Protein AF-A0A3D1TAN1-F1 (afdb_monomer)

Foldseek 3Di:
DDDPDPDDDDQPDWPDWDWPDDDDFKTWIWTWTDDDPKIKIWIWMDGPPDPDIDIDIDMPDDDDPDDDDDDDDDPDDDDD

Sequence (80 aa):
DLFYKEVFEEIVDVESIEVLEAGGLRAVVRVVRKFGGSTMDQRLVVRAGSKRIDFETNIDWQERKRFLKVAFPVDVRSQR

Nearest PDB structures (foldseek):
  7jta-assembly1_A  TM=6.808E-01  e=1.188E-01  Clostridia bacterium
  7wzg-assembly1_A  TM=6.595E-01  e=1.877E-01  Streptomyces sp.
  1y8c-assembly1_A  TM=6.609E-01  e=5.336E-01  Clostridium acetobutylicum ATCC 824
  4r80-assembly2_B  TM=6.507E-01  e=3.849E-01  synthetic construct
  3fyf-assembly1_B  TM=7.573E-01  e=1.971E+00  Phocaeicola vulgatus ATCC 8482

Radius of gyration: 16.67 Å; Cα contacts (8 Å, |Δi|>4): 112; chains: 1; bounding box: 40×25×56 Å

Mean predicted aligned error: 5.85 Å

Solvent-accessible surface area (backbone atoms only — not comparable to full-atom values): 5432 Å² total; per-residue (Å²): 142,78,89,78,74,87,81,84,82,84,86,76,66,68,77,46,78,45,79,77,37,87,59,95,62,40,35,30,38,37,40,33,31,66,53,94,86,21,42,38,45,33,36,43,37,42,42,67,97,53,98,59,77,46,78,50,75,48,66,55,80,66,77,78,101,70,86,89,83,88,83,81,91,69,101,67,94,74,80,131

Secondary structure (DSSP, 8-state):
--------------SEEEEEEEETTEEEEEEEEEETTEEEEEEEEEETT-S-EEEEEEEE---SS---------------

pLDDT: mean 90.5, std 12.02, range [47.47, 98.5]

Structure (mmCIF, N/CA/C/O backbone):
data_AF-A0A3D1TAN1-F1
#
_entry.id   AF-A0A3D1TAN1-F1
#
loop_
_atom_site.group_PDB
_atom_site.id
_atom_site.type_symbol
_atom_site.label_atom_id
_atom_site.label_alt_id
_atom_site.label_comp_id
_atom_site.label_asym_id
_atom_site.label_entity_id
_atom_site.label_seq_id
_atom_site.pdbx_PDB_ins_code
_atom_site.Cartn_x
_atom_site.Cartn_y
_atom_site.Cartn_z
_atom_site.occupancy
_atom_site.B_iso_or_equiv
_atom_site.auth_seq_id
_atom_site.auth_comp_id
_atom_site.auth_asym_id
_atom_site.auth_atom_id
_atom_site.pdbx_PDB_model_num
ATOM 1 N N . ASP A 1 1 ? 0.106 16.523 -35.844 1.00 51.69 1 ASP A N 1
ATOM 2 C CA . ASP A 1 1 ? -0.250 15.101 -35.900 1.00 51.69 1 ASP A CA 1
ATOM 3 C C . ASP A 1 1 ? 0.854 14.309 -35.215 1.00 51.69 1 ASP A C 1
ATOM 5 O O . ASP A 1 1 ? 1.948 14.246 -35.753 1.00 51.69 1 ASP A O 1
ATOM 9 N N . LEU A 1 2 ? 0.643 13.872 -33.972 1.00 47.47 2 LEU A N 1
ATOM 10 C CA . LEU A 1 2 ? 1.621 13.117 -33.173 1.00 47.47 2 LEU A CA 1
ATOM 11 C C . LEU A 1 2 ? 0.829 12.273 -32.170 1.00 47.47 2 LEU A C 1
ATOM 13 O O . LEU A 1 2 ? 0.419 12.741 -31.111 1.00 47.47 2 LEU A O 1
ATOM 17 N N . PHE A 1 3 ? 0.557 11.035 -32.567 1.00 49.81 3 PHE A N 1
ATOM 18 C CA . PHE A 1 3 ? -0.156 10.035 -31.786 1.00 49.81 3 PHE A CA 1
ATOM 19 C C . PHE A 1 3 ? 0.671 9.647 -30.552 1.00 49.81 3 PHE A C 1
ATOM 21 O O . PHE A 1 3 ? 1.479 8.721 -30.596 1.00 49.81 3 PHE A O 1
ATOM 28 N N . TYR A 1 4 ? 0.482 10.355 -29.438 1.00 55.81 4 TYR A N 1
ATOM 29 C CA . TYR A 1 4 ? 0.919 9.877 -28.131 1.00 55.81 4 TYR A CA 1
ATOM 30 C C . TYR A 1 4 ? -0.022 8.742 -27.719 1.00 55.81 4 TYR A C 1
ATOM 32 O O . TYR A 1 4 ? -1.124 8.979 -27.229 1.00 55.81 4 TYR A O 1
ATOM 40 N N . LYS A 1 5 ? 0.371 7.493 -27.988 1.00 60.31 5 LYS A N 1
ATOM 41 C CA . LYS A 1 5 ? -0.298 6.336 -27.388 1.00 60.31 5 LYS A CA 1
ATOM 42 C C . LYS A 1 5 ? 0.092 6.301 -25.916 1.00 60.31 5 LYS A C 1
ATOM 44 O O . LYS A 1 5 ? 1.240 6.006 -25.591 1.00 60.31 5 LYS A O 1
ATOM 49 N N . GLU A 1 6 ? -0.861 6.602 -25.042 1.00 67.75 6 GLU A N 1
ATOM 50 C CA . GLU A 1 6 ? -0.743 6.297 -23.620 1.00 67.75 6 GLU A CA 1
ATOM 51 C C . GLU A 1 6 ? -0.623 4.777 -23.465 1.00 67.75 6 GLU A C 1
ATOM 53 O O . GLU A 1 6 ? -1.595 4.039 -23.616 1.00 67.75 6 GLU A O 1
ATOM 58 N N . VAL A 1 7 ? 0.598 4.301 -23.228 1.00 77.56 7 VAL A N 1
ATOM 59 C CA . VAL A 1 7 ? 0.849 2.922 -22.813 1.00 77.56 7 VAL A CA 1
ATOM 60 C C . VAL A 1 7 ? 0.835 2.921 -21.293 1.00 77.56 7 VAL A C 1
ATOM 62 O O . VAL A 1 7 ? 1.624 3.631 -20.668 1.00 77.56 7 VAL A O 1
ATOM 65 N N . PHE A 1 8 ? -0.076 2.153 -20.705 1.00 84.19 8 PHE A N 1
ATOM 66 C CA . PHE A 1 8 ? -0.112 1.914 -19.269 1.00 84.19 8 PHE A CA 1
ATOM 67 C C . PHE A 1 8 ? 0.296 0.471 -18.977 1.00 84.19 8 PHE A C 1
ATOM 69 O O . PHE A 1 8 ? 0.097 -0.428 -19.792 1.00 84.19 8 PHE A O 1
ATOM 76 N N . GLU A 1 9 ? 0.884 0.281 -17.807 1.00 88.12 9 GLU A N 1
ATOM 77 C CA . GLU A 1 9 ? 1.301 -1.006 -17.268 1.00 88.12 9 GLU A CA 1
ATOM 78 C C . GLU A 1 9 ? 0.711 -1.098 -15.862 1.00 88.12 9 GLU A C 1
ATOM 80 O O . GLU A 1 9 ? 0.861 -0.168 -15.064 1.00 88.12 9 GLU A O 1
ATOM 85 N N . GLU A 1 10 ? -0.000 -2.184 -15.567 1.00 90.75 10 GLU A N 1
ATOM 86 C CA . GLU A 1 10 ? -0.515 -2.424 -14.223 1.00 90.75 10 GLU A CA 1
ATOM 87 C C . GLU A 1 10 ? 0.541 -3.137 -13.381 1.00 90.75 10 GLU A C 1
ATOM 89 O O . GLU A 1 10 ? 1.035 -4.203 -13.742 1.00 90.75 10 GLU A O 1
ATOM 94 N N . ILE A 1 11 ? 0.868 -2.564 -12.223 1.00 91.62 11 ILE A N 1
ATOM 95 C CA . ILE A 1 11 ? 1.819 -3.158 -11.280 1.00 91.62 11 ILE A CA 1
ATOM 96 C C . ILE A 1 11 ? 1.027 -4.030 -10.301 1.00 91.62 11 ILE A C 1
ATOM 98 O O . ILE A 1 11 ? 0.661 -3.594 -9.206 1.00 91.62 11 ILE A O 1
ATOM 102 N N . VAL A 1 12 ? 0.716 -5.255 -10.729 1.00 89.25 12 VAL A N 1
ATOM 103 C CA . VAL A 1 12 ? -0.085 -6.223 -9.953 1.00 89.25 12 VAL A CA 1
ATOM 104 C C . VAL A 1 12 ? 0.756 -7.266 -9.231 1.00 89.25 12 VAL A C 1
ATOM 106 O O . VAL A 1 12 ? 0.303 -7.807 -8.218 1.00 89.25 12 VAL A O 1
ATOM 109 N N . ASP A 1 13 ? 1.993 -7.475 -9.677 1.00 91.50 13 ASP A N 1
ATOM 110 C CA . ASP A 1 13 ? 2.921 -8.405 -9.046 1.00 91.50 13 ASP A CA 1
ATOM 111 C C . ASP A 1 13 ? 3.314 -7.922 -7.646 1.00 91.50 13 ASP A C 1
ATOM 113 O O . ASP A 1 13 ? 3.435 -6.720 -7.364 1.00 91.50 13 ASP A O 1
ATOM 117 N N . VAL A 1 14 ? 3.462 -8.886 -6.742 1.00 96.25 14 VAL A N 1
ATOM 118 C CA . VAL A 1 14 ? 3.804 -8.667 -5.338 1.00 96.25 14 VAL A CA 1
ATOM 119 C C . VAL A 1 14 ? 5.085 -9.424 -5.037 1.00 96.25 14 VAL A C 1
ATOM 121 O O . VAL A 1 14 ? 5.158 -10.627 -5.263 1.00 96.25 14 VAL A O 1
ATOM 124 N N . GLU A 1 15 ? 6.070 -8.718 -4.491 1.00 97.12 15 GLU A N 1
ATOM 125 C CA . GLU A 1 15 ? 7.307 -9.329 -4.005 1.00 97.12 15 GLU A CA 1
ATOM 126 C C . GLU A 1 15 ? 7.071 -9.984 -2.639 1.00 97.12 15 GLU A C 1
ATOM 128 O O . GLU A 1 15 ? 7.461 -11.125 -2.409 1.00 97.12 15 GLU A O 1
ATOM 133 N N . SER A 1 16 ? 6.416 -9.267 -1.720 1.00 98.00 16 SER A N 1
ATOM 134 C CA . SER A 1 16 ? 6.083 -9.796 -0.398 1.00 98.00 16 SER A CA 1
ATOM 135 C C . SER A 1 16 ? 4.868 -9.116 0.227 1.00 98.00 16 SER A C 1
ATOM 137 O O . SER A 1 16 ? 4.533 -7.967 -0.082 1.00 98.00 16 SER A O 1
ATOM 139 N N . ILE A 1 17 ? 4.214 -9.850 1.132 1.00 98.12 17 ILE A N 1
ATOM 140 C CA . ILE A 1 17 ? 3.161 -9.353 2.018 1.00 98.12 17 ILE A CA 1
ATOM 141 C C . ILE A 1 17 ? 3.487 -9.812 3.434 1.00 98.12 17 ILE A C 1
ATOM 143 O O . ILE A 1 17 ? 3.668 -11.003 3.677 1.00 98.12 17 ILE A O 1
ATOM 147 N N . GLU A 1 18 ? 3.535 -8.870 4.367 1.00 98.25 18 GLU A N 1
ATOM 148 C CA . GLU A 1 18 ? 3.896 -9.118 5.760 1.00 98.25 18 GLU A CA 1
ATOM 149 C C . GLU A 1 18 ? 2.907 -8.414 6.687 1.00 98.25 18 GLU A C 1
ATOM 151 O O . GLU A 1 18 ? 2.568 -7.246 6.494 1.00 98.25 18 GLU A O 1
ATOM 156 N N . VAL A 1 19 ? 2.460 -9.102 7.735 1.00 97.62 19 VAL A N 1
ATOM 157 C CA . VAL A 1 19 ? 1.718 -8.463 8.825 1.00 97.62 19 VAL A CA 1
ATOM 158 C C . VAL A 1 19 ? 2.740 -7.882 9.797 1.00 97.62 19 VAL A C 1
ATOM 160 O O . VAL A 1 19 ? 3.430 -8.628 10.485 1.00 97.62 19 VAL A O 1
ATOM 163 N N . LEU A 1 20 ? 2.854 -6.554 9.839 1.00 96.94 20 LEU A N 1
ATOM 164 C CA . LEU A 1 20 ? 3.788 -5.869 10.739 1.00 96.94 20 LEU A CA 1
ATOM 165 C C . LEU A 1 20 ? 3.216 -5.707 12.148 1.00 96.94 20 LEU A C 1
ATOM 167 O O . LEU A 1 20 ? 3.957 -5.698 13.126 1.00 96.94 20 LEU A O 1
ATOM 171 N N . GLU A 1 21 ? 1.899 -5.543 12.248 1.00 94.94 21 GLU A N 1
ATOM 172 C CA . GLU A 1 21 ? 1.197 -5.346 13.512 1.00 94.94 21 GLU A CA 1
ATOM 173 C C . GLU A 1 21 ? -0.192 -5.978 13.417 1.00 94.94 21 GLU A C 1
ATOM 175 O O . GLU A 1 21 ? -0.935 -5.716 12.470 1.00 94.94 21 GLU A O 1
ATOM 180 N N . ALA A 1 22 ? -0.548 -6.803 14.400 1.00 84.50 22 ALA A N 1
ATOM 181 C CA . ALA A 1 22 ? -1.861 -7.435 14.507 1.00 84.50 22 ALA A CA 1
ATOM 182 C C . ALA A 1 22 ? -2.324 -7.487 15.970 1.00 84.50 22 ALA A C 1
ATOM 184 O O . ALA A 1 22 ? -2.526 -8.563 16.532 1.00 84.50 22 ALA A O 1
ATOM 185 N N . GLY A 1 23 ? -2.470 -6.322 16.611 1.00 75.88 23 GLY A N 1
ATOM 186 C CA . GLY A 1 23 ? -2.954 -6.255 17.990 1.00 75.88 23 GLY A CA 1
ATOM 187 C C . GLY A 1 23 ? -3.262 -4.844 18.493 1.00 75.88 23 GLY A C 1
ATOM 188 O O . GLY A 1 23 ? -2.721 -3.852 18.018 1.00 75.88 23 GLY A O 1
ATOM 189 N N . GLY A 1 24 ? -4.140 -4.754 19.495 1.00 84.62 24 GLY A N 1
ATOM 190 C CA . GLY A 1 24 ? -4.440 -3.505 20.198 1.00 84.62 24 GLY A CA 1
ATOM 191 C C . GLY A 1 24 ? -5.311 -2.530 19.400 1.00 84.62 24 GLY A C 1
ATOM 192 O O . GLY A 1 24 ? -6.494 -2.787 19.183 1.00 84.62 24 GLY A O 1
ATOM 193 N N . LEU A 1 25 ? -4.737 -1.379 19.026 1.00 93.00 25 LEU A N 1
ATOM 194 C CA . LEU A 1 25 ? -5.450 -0.224 18.455 1.00 93.00 25 LEU A CA 1
ATOM 195 C C . LEU A 1 25 ? -5.316 -0.092 16.933 1.00 93.00 25 LEU A C 1
ATOM 197 O O . LEU A 1 25 ? -5.992 0.754 16.339 1.00 93.00 25 LEU A O 1
ATOM 201 N N . ARG A 1 26 ? -4.463 -0.892 16.285 1.00 95.06 26 ARG A N 1
ATOM 202 C CA . ARG A 1 26 ? -4.337 -0.913 14.825 1.00 95.06 26 ARG A CA 1
ATOM 203 C C . ARG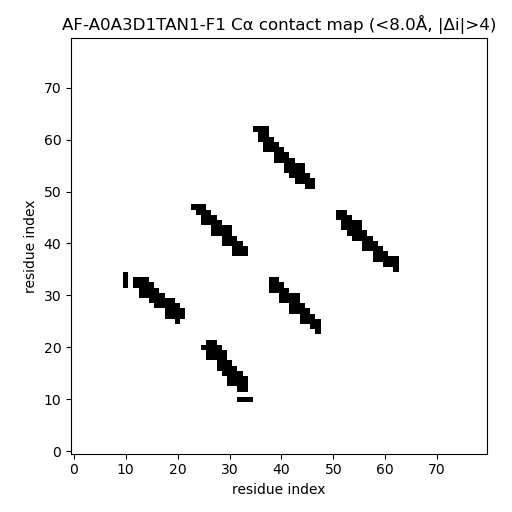 A 1 26 ? -3.790 -2.244 14.307 1.00 95.06 26 ARG A C 1
ATOM 205 O O . ARG A 1 26 ? -3.163 -3.003 15.035 1.00 95.06 26 ARG A O 1
ATOM 212 N N . ALA A 1 27 ? -4.022 -2.495 13.028 1.00 96.81 27 ALA A N 1
ATOM 213 C CA . ALA A 1 27 ? -3.383 -3.547 12.256 1.00 96.81 27 ALA A CA 1
ATOM 214 C C . ALA A 1 27 ? -2.642 -2.914 11.075 1.00 96.81 27 ALA A C 1
ATOM 216 O O . ALA A 1 27 ? -3.128 -1.941 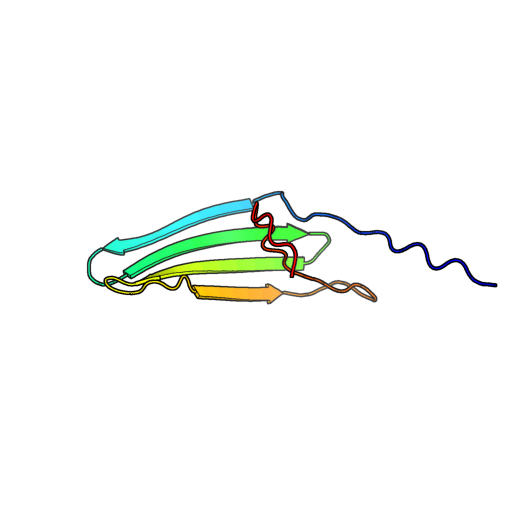10.488 1.00 96.81 27 ALA A O 1
ATOM 217 N N . VAL A 1 28 ? -1.470 -3.453 10.743 1.00 97.88 28 VAL A N 1
ATOM 218 C CA . VAL A 1 28 ? -0.620 -2.949 9.660 1.00 97.88 28 VAL A CA 1
ATOM 219 C C . VAL A 1 28 ? -0.160 -4.106 8.788 1.00 97.88 28 VAL A C 1
ATOM 221 O O . VAL A 1 28 ? 0.512 -5.021 9.266 1.00 97.88 28 VAL A O 1
ATOM 224 N N . VAL A 1 29 ? -0.477 -4.029 7.498 1.00 98.25 29 VAL A N 1
ATOM 225 C CA . VAL A 1 29 ? 0.038 -4.939 6.469 1.00 98.25 29 VAL A CA 1
ATOM 226 C C . VAL A 1 29 ? 1.016 -4.174 5.594 1.00 98.25 29 VAL A C 1
ATOM 228 O O . VAL A 1 29 ? 0.683 -3.112 5.076 1.00 98.25 29 VAL A O 1
ATOM 231 N N . ARG A 1 30 ? 2.218 -4.709 5.416 1.00 98.44 30 ARG A N 1
ATOM 232 C CA . ARG A 1 30 ? 3.215 -4.201 4.481 1.00 98.44 30 ARG A CA 1
ATOM 233 C C . ARG A 1 30 ? 3.168 -5.017 3.200 1.00 98.44 30 ARG A C 1
ATOM 235 O O . ARG A 1 30 ? 3.158 -6.242 3.251 1.00 98.44 30 ARG A O 1
ATOM 242 N N . VAL A 1 31 ? 3.162 -4.330 2.069 1.00 98.31 31 VAL A N 1
ATOM 243 C CA . VAL A 1 31 ? 3.223 -4.916 0.732 1.00 98.31 31 VAL A CA 1
ATOM 244 C C . VAL A 1 31 ? 4.415 -4.307 0.011 1.00 98.31 31 VAL A C 1
ATOM 246 O O . VAL A 1 31 ? 4.516 -3.082 -0.088 1.00 98.31 31 VAL A O 1
ATOM 249 N N . VAL A 1 32 ? 5.302 -5.156 -0.499 1.00 98.31 32 VAL A N 1
ATOM 250 C CA . VAL A 1 32 ? 6.432 -4.736 -1.332 1.00 98.31 32 VAL A CA 1
ATOM 251 C C . VAL A 1 32 ? 6.164 -5.143 -2.773 1.00 98.31 32 VAL A C 1
ATOM 253 O O . VAL A 1 32 ? 5.765 -6.275 -3.046 1.00 98.31 32 VAL A O 1
ATOM 256 N N . ARG A 1 33 ? 6.374 -4.214 -3.707 1.00 97.44 33 ARG A N 1
ATOM 257 C CA . ARG A 1 33 ? 6.246 -4.440 -5.152 1.00 97.44 33 ARG A CA 1
ATOM 258 C C . ARG A 1 33 ? 7.477 -3.925 -5.876 1.00 97.44 33 ARG A C 1
ATOM 260 O O . ARG A 1 33 ? 8.092 -2.949 -5.444 1.00 97.44 33 ARG A O 1
ATOM 267 N N . LYS A 1 34 ? 7.789 -4.547 -7.008 1.00 94.88 34 LYS A N 1
ATOM 268 C CA . LYS A 1 34 ? 8.829 -4.098 -7.933 1.00 94.88 34 LYS A CA 1
ATOM 269 C C . LYS A 1 34 ? 8.206 -3.798 -9.287 1.00 94.88 34 LYS A C 1
ATOM 271 O O . LYS A 1 34 ? 7.274 -4.478 -9.702 1.00 94.88 34 LYS A O 1
ATOM 276 N N . PHE A 1 35 ? 8.723 -2.780 -9.959 1.00 91.75 35 PHE A N 1
ATOM 277 C CA . PHE A 1 35 ? 8.406 -2.494 -11.355 1.00 91.75 35 PHE A CA 1
ATOM 278 C C . PHE A 1 35 ? 9.618 -1.825 -11.997 1.00 91.75 35 PHE A C 1
ATOM 280 O O . PHE A 1 35 ? 10.166 -0.872 -11.445 1.00 91.75 35 PHE A O 1
ATOM 287 N N . GLY A 1 36 ? 10.068 -2.336 -13.143 1.00 91.75 36 GLY A N 1
ATOM 288 C CA . GLY A 1 36 ? 11.326 -1.882 -13.737 1.00 91.75 36 GLY A CA 1
ATOM 289 C C . GLY A 1 36 ? 12.490 -1.968 -12.740 1.00 91.75 36 GLY A C 1
ATOM 290 O O . GLY A 1 36 ? 12.761 -3.035 -12.190 1.00 91.75 36 GLY A O 1
ATOM 291 N N . GLY A 1 37 ? 13.163 -0.838 -12.508 1.00 94.25 37 GLY A N 1
ATOM 292 C CA . GLY A 1 37 ? 14.229 -0.705 -11.507 1.00 94.25 37 GLY A CA 1
ATOM 293 C C . GLY A 1 37 ? 13.760 -0.140 -10.164 1.00 94.25 37 GLY A C 1
ATOM 294 O O . GLY A 1 37 ? 14.583 0.078 -9.279 1.00 94.25 37 GLY A O 1
ATOM 295 N N . SER A 1 38 ? 12.465 0.131 -10.015 1.00 96.56 38 SER A N 1
ATOM 296 C CA . SER A 1 38 ? 11.887 0.819 -8.863 1.00 96.56 38 SER A CA 1
ATOM 297 C C . SER A 1 38 ? 11.267 -0.156 -7.864 1.00 96.56 38 SER A C 1
ATOM 299 O O . SER A 1 38 ? 10.733 -1.206 -8.233 1.00 96.56 38 SER A O 1
ATOM 301 N N . THR A 1 39 ? 11.296 0.213 -6.583 1.00 97.12 39 THR A N 1
ATOM 302 C CA . THR A 1 39 ? 10.701 -0.579 -5.495 1.00 97.12 39 THR A CA 1
ATOM 303 C C . THR A 1 39 ? 9.696 0.263 -4.722 1.00 97.12 39 THR A C 1
ATOM 305 O O . THR A 1 39 ? 9.993 1.383 -4.313 1.00 97.12 39 THR A O 1
ATOM 308 N N . MET A 1 40 ? 8.503 -0.286 -4.503 1.00 97.75 40 MET A N 1
ATOM 309 C CA . MET A 1 40 ? 7.438 0.335 -3.723 1.00 97.75 40 MET A CA 1
ATOM 310 C C . MET A 1 40 ? 7.199 -0.449 -2.435 1.00 97.75 40 MET A 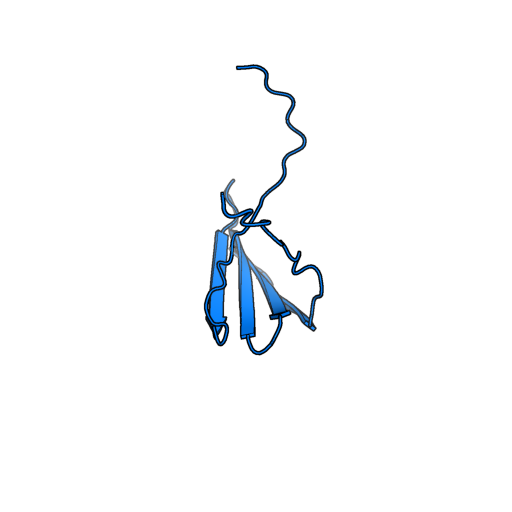C 1
ATOM 312 O O . MET A 1 40 ? 6.920 -1.645 -2.472 1.00 97.75 40 MET A O 1
ATOM 316 N N . ASP A 1 41 ? 7.269 0.256 -1.311 1.00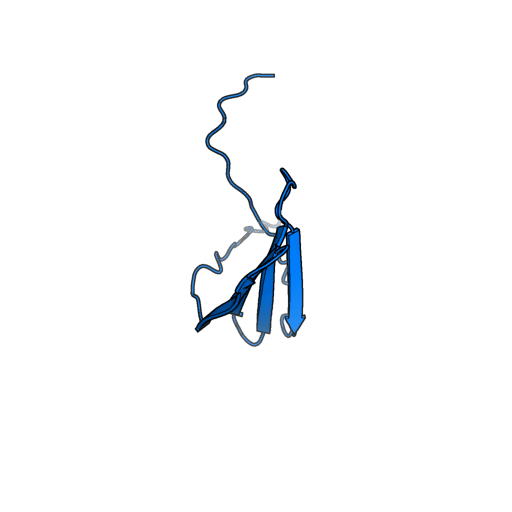 98.06 41 ASP A N 1
ATOM 317 C CA . ASP A 1 41 ? 6.926 -0.206 0.030 1.00 98.06 41 ASP A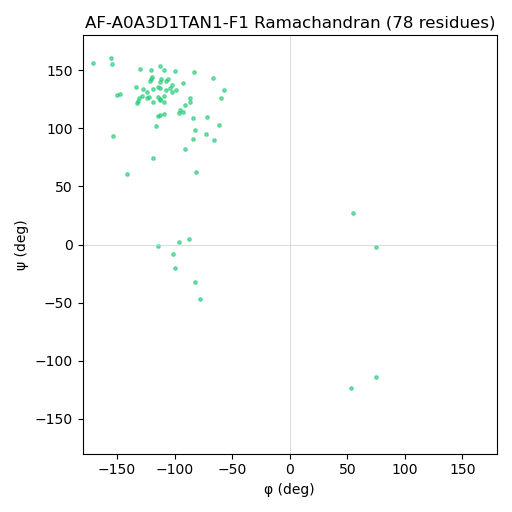 CA 1
ATOM 318 C C . ASP A 1 41 ? 5.642 0.496 0.466 1.00 98.06 41 ASP A C 1
ATOM 320 O O . ASP A 1 41 ? 5.617 1.717 0.640 1.00 98.06 41 ASP A O 1
ATOM 324 N N . GLN A 1 42 ? 4.558 -0.260 0.605 1.00 97.94 42 GLN A N 1
ATOM 325 C CA . GLN A 1 42 ? 3.278 0.284 1.035 1.00 97.94 42 GLN A CA 1
ATOM 326 C C . GLN A 1 42 ? 2.834 -0.360 2.342 1.00 97.94 42 GLN A C 1
ATOM 328 O O . GLN A 1 42 ? 2.839 -1.581 2.474 1.00 97.94 42 GLN A O 1
ATOM 333 N N . ARG A 1 43 ? 2.387 0.456 3.297 1.00 98.50 43 ARG A N 1
ATOM 334 C CA . ARG A 1 43 ? 1.738 0.005 4.529 1.00 98.50 43 ARG A CA 1
ATOM 335 C C . ARG A 1 43 ? 0.260 0.357 4.494 1.00 98.50 43 ARG A C 1
ATOM 337 O O . ARG A 1 43 ? -0.108 1.522 4.357 1.00 98.50 43 ARG A O 1
ATOM 344 N N . LEU A 1 44 ? -0.571 -0.665 4.639 1.00 97.94 44 LEU A N 1
ATOM 345 C CA . LEU A 1 44 ? -2.014 -0.570 4.769 1.00 97.94 44 LEU A CA 1
ATOM 346 C C . LEU A 1 44 ? -2.338 -0.612 6.260 1.00 97.94 44 LEU A C 1
ATOM 34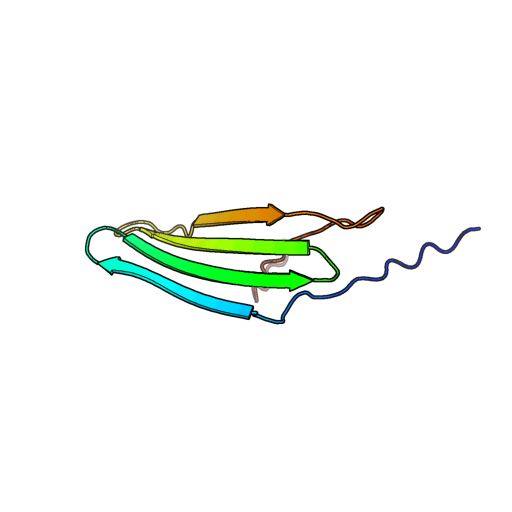8 O O . LEU A 1 44 ? -2.105 -1.627 6.919 1.00 97.94 44 LEU A O 1
ATOM 352 N N . VAL A 1 45 ? -2.845 0.496 6.793 1.00 97.81 45 VAL A N 1
ATOM 353 C CA . VAL A 1 45 ? -3.097 0.669 8.224 1.00 97.81 45 VAL A CA 1
ATOM 354 C C . VAL A 1 45 ? -4.595 0.763 8.478 1.00 97.81 45 VAL A C 1
ATOM 356 O O . VAL A 1 45 ? -5.284 1.641 7.952 1.00 97.81 45 VAL A O 1
ATOM 359 N N . VAL A 1 46 ? -5.091 -0.108 9.352 1.00 97.00 46 VAL A N 1
ATOM 360 C CA . VAL A 1 46 ? -6.467 -0.086 9.857 1.00 97.00 46 VAL A CA 1
ATOM 361 C C . VAL A 1 46 ? -6.418 0.221 11.345 1.00 97.00 46 VAL A C 1
ATOM 363 O O . VAL A 1 46 ? -5.708 -0.450 12.084 1.00 97.00 46 VAL A O 1
ATOM 366 N N . ARG A 1 47 ? -7.161 1.232 11.804 1.00 96.19 47 ARG A N 1
ATOM 367 C CA . ARG A 1 47 ? -7.217 1.623 13.224 1.00 96.19 47 ARG A CA 1
ATOM 368 C C . ARG A 1 47 ? -8.550 1.220 13.843 1.00 96.19 47 ARG A C 1
ATOM 370 O O . ARG A 1 47 ? -9.596 1.372 13.215 1.00 96.19 47 ARG A O 1
ATOM 377 N N . ALA A 1 48 ? -8.515 0.754 15.086 1.00 95.00 48 ALA A N 1
ATOM 378 C CA . ALA A 1 48 ? -9.709 0.425 15.852 1.00 95.00 48 ALA A CA 1
ATOM 379 C C . ALA A 1 48 ? -10.638 1.650 15.952 1.00 95.00 48 ALA A C 1
ATOM 381 O O . ALA A 1 48 ? -10.191 2.764 16.222 1.00 95.00 48 ALA A O 1
ATOM 382 N N . GLY A 1 49 ? -11.932 1.449 15.689 1.00 95.31 49 GLY A N 1
ATOM 383 C CA . GLY A 1 49 ? -12.946 2.511 15.717 1.00 95.31 49 GLY A CA 1
ATOM 384 C C . GLY A 1 49 ? -12.935 3.481 14.523 1.00 95.31 49 GLY A C 1
ATOM 385 O O . GLY A 1 49 ? -13.807 4.344 14.445 1.00 95.31 49 GLY A O 1
ATOM 386 N N . SER A 1 50 ? -12.005 3.346 13.573 1.00 96.44 50 SER A N 1
ATOM 387 C CA . SER A 1 50 ? -11.947 4.183 12.367 1.00 96.44 50 SER A CA 1
ATOM 388 C C . SER A 1 50 ? -12.705 3.548 11.197 1.00 96.44 50 SER A C 1
ATOM 390 O O . SER A 1 50 ? -12.562 2.359 10.930 1.00 96.44 50 SER A O 1
ATOM 392 N N . LYS A 1 51 ? -13.455 4.355 10.432 1.00 96.31 51 LYS A N 1
ATOM 393 C CA . LYS A 1 51 ? -14.062 3.953 9.141 1.00 96.31 51 LYS A CA 1
ATOM 394 C C . LYS A 1 51 ? -13.128 4.165 7.937 1.00 96.31 51 LYS A C 1
ATOM 396 O O . LYS A 1 51 ? -13.549 4.009 6.796 1.00 96.31 51 LYS A O 1
ATOM 401 N N . ARG A 1 52 ? -11.884 4.581 8.183 1.00 96.62 52 ARG A N 1
ATOM 402 C CA . ARG A 1 52 ? -10.869 4.913 7.174 1.00 96.62 52 ARG A CA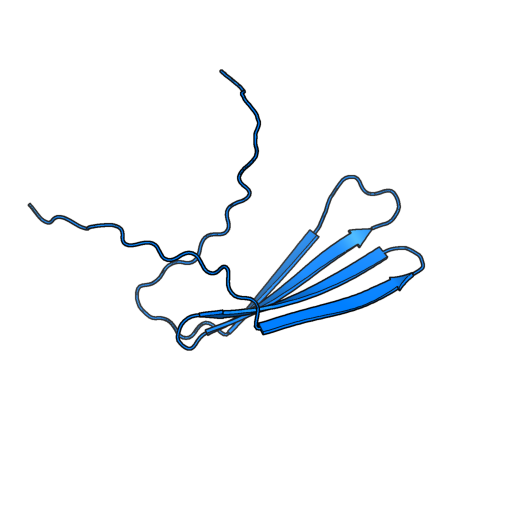 1
ATOM 403 C C . ARG A 1 52 ? -9.731 3.895 7.206 1.00 96.62 52 ARG A C 1
ATOM 405 O O . ARG A 1 52 ? -9.301 3.494 8.286 1.00 96.62 52 ARG A O 1
ATOM 412 N N . ILE A 1 53 ? -9.216 3.573 6.022 1.00 96.75 53 ILE A N 1
ATOM 413 C CA . ILE A 1 53 ? -7.963 2.844 5.808 1.00 96.75 53 ILE A CA 1
ATOM 414 C C . ILE A 1 53 ? -6.904 3.859 5.371 1.00 96.75 53 ILE A C 1
ATOM 416 O O . ILE A 1 53 ? -7.188 4.715 4.530 1.00 96.75 53 ILE A O 1
ATOM 420 N N . ASP A 1 54 ? -5.705 3.779 5.944 1.00 97.50 54 ASP A N 1
ATOM 421 C CA . ASP A 1 54 ? -4.561 4.594 5.533 1.00 97.50 54 ASP A CA 1
ATOM 422 C C . ASP A 1 54 ? -3.592 3.791 4.671 1.00 97.50 54 ASP A C 1
ATOM 424 O O . ASP A 1 54 ? -3.271 2.647 4.986 1.00 97.50 54 ASP A O 1
ATOM 428 N N . PHE A 1 55 ? -3.109 4.421 3.602 1.00 97.75 55 PHE A N 1
ATOM 429 C CA . PHE A 1 55 ? -2.101 3.875 2.700 1.00 97.75 55 PHE A CA 1
ATOM 430 C C . PHE A 1 55 ? -0.850 4.749 2.789 1.00 97.75 55 PHE A C 1
ATOM 432 O O . PHE A 1 55 ? -0.799 5.839 2.220 1.00 97.75 55 PHE A O 1
ATOM 439 N N . GLU A 1 56 ? 0.163 4.285 3.513 1.00 98.12 56 GLU A N 1
ATOM 440 C CA . GLU A 1 56 ? 1.471 4.940 3.586 1.00 98.12 56 GLU A CA 1
ATOM 441 C C . GLU A 1 56 ? 2.366 4.322 2.513 1.00 98.12 56 GLU A C 1
ATOM 443 O O . GLU A 1 56 ? 2.670 3.137 2.584 1.00 98.12 56 GLU A O 1
ATOM 448 N N . THR A 1 57 ? 2.758 5.090 1.495 1.00 97.50 57 THR A N 1
ATOM 449 C CA . THR A 1 57 ? 3.530 4.567 0.355 1.00 97.50 57 THR A CA 1
ATOM 450 C C . THR A 1 57 ? 4.878 5.266 0.274 1.00 97.50 57 THR A C 1
ATOM 452 O O . THR A 1 57 ? 4.930 6.486 0.138 1.00 97.50 57 THR A O 1
ATOM 455 N N . ASN A 1 58 ? 5.955 4.489 0.320 1.00 97.88 58 ASN A N 1
ATOM 456 C CA . ASN A 1 58 ? 7.315 4.930 0.044 1.00 97.88 58 ASN A CA 1
ATOM 457 C C . ASN A 1 58 ? 7.794 4.259 -1.239 1.00 97.88 58 ASN A C 1
ATOM 459 O O . ASN A 1 58 ? 7.595 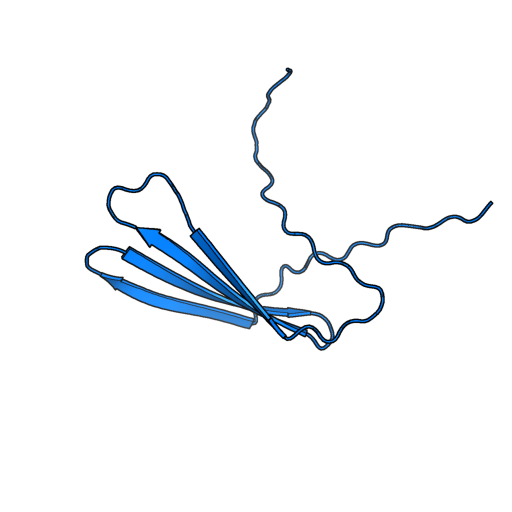3.060 -1.430 1.00 97.88 58 ASN A O 1
ATOM 463 N N . ILE A 1 59 ? 8.414 5.029 -2.127 1.00 96.88 59 ILE A N 1
ATOM 464 C CA . ILE A 1 59 ? 8.870 4.519 -3.418 1.00 96.88 59 ILE A CA 1
ATOM 465 C C . ILE A 1 59 ? 10.304 4.963 -3.638 1.00 96.88 59 ILE A C 1
ATOM 467 O O . ILE A 1 59 ? 10.588 6.160 -3.639 1.00 96.88 59 ILE A O 1
ATOM 471 N N . ASP A 1 60 ? 11.182 3.992 -3.857 1.00 97.19 60 ASP A N 1
ATOM 472 C CA . ASP A 1 60 ? 12.474 4.235 -4.480 1.00 97.19 60 ASP A CA 1
ATOM 473 C C . ASP A 1 60 ? 12.267 4.260 -6.000 1.00 97.19 60 ASP A C 1
ATOM 475 O O . ASP A 1 60 ? 12.083 3.219 -6.638 1.00 97.19 60 ASP A O 1
ATOM 479 N N . TRP A 1 61 ? 12.172 5.471 -6.552 1.00 96.50 61 TRP A N 1
ATOM 480 C CA . TRP A 1 61 ? 11.793 5.711 -7.941 1.00 96.50 61 TRP A CA 1
ATOM 481 C C . TRP A 1 61 ? 13.022 5.871 -8.836 1.00 96.50 61 TRP A C 1
ATOM 483 O O . TRP A 1 61 ? 13.754 6.855 -8.739 1.00 96.50 61 TRP A O 1
ATOM 493 N N . GLN A 1 62 ? 13.188 4.942 -9.771 1.00 96.50 62 GLN A N 1
ATOM 494 C CA . GLN A 1 62 ? 14.320 4.890 -10.700 1.00 96.50 62 GLN A CA 1
ATOM 495 C C . GLN A 1 62 ? 13.905 5.114 -12.166 1.00 96.50 62 GLN A C 1
ATOM 497 O O . GLN A 1 62 ? 14.749 5.168 -13.063 1.00 96.50 62 GLN A O 1
ATOM 502 N N . GLU A 1 63 ? 12.609 5.296 -12.439 1.00 93.94 63 GLU A N 1
ATOM 503 C CA . GLU A 1 63 ? 12.111 5.425 -13.809 1.00 93.94 63 GLU A CA 1
ATOM 504 C C . GLU A 1 63 ? 12.233 6.846 -14.375 1.00 93.94 63 GLU A C 1
ATOM 506 O O . GLU A 1 63 ? 12.066 7.858 -13.689 1.00 93.94 63 GLU A O 1
ATOM 511 N N . ARG A 1 64 ? 12.430 6.941 -15.694 1.00 93.31 64 ARG A N 1
ATOM 512 C CA . ARG A 1 64 ? 12.465 8.214 -16.431 1.00 93.31 64 ARG A CA 1
ATOM 513 C C . ARG A 1 64 ? 11.267 8.329 -17.361 1.00 93.31 64 ARG A C 1
ATOM 515 O O . ARG A 1 64 ? 10.918 7.368 -18.034 1.00 93.31 64 ARG A O 1
ATOM 522 N N . LYS A 1 65 ? 10.680 9.531 -17.444 1.00 91.19 65 LYS A N 1
ATOM 523 C CA . LYS A 1 65 ? 9.517 9.838 -18.307 1.00 91.19 65 LYS A CA 1
ATOM 524 C C . LYS A 1 65 ? 8.311 8.910 -18.071 1.00 91.19 65 LYS A C 1
ATOM 526 O O . LYS A 1 65 ? 7.513 8.697 -18.976 1.00 91.19 65 LYS A O 1
ATOM 531 N N . ARG A 1 66 ? 8.182 8.368 -16.858 1.00 90.75 66 ARG A N 1
ATOM 532 C CA . ARG A 1 66 ? 7.026 7.585 -16.414 1.00 90.75 66 ARG A CA 1
ATOM 533 C C . ARG A 1 66 ? 6.273 8.353 -15.334 1.00 90.75 66 ARG A C 1
ATOM 535 O O . ARG A 1 66 ? 6.864 9.162 -14.622 1.00 90.75 66 ARG A O 1
ATOM 542 N N . PHE A 1 67 ? 4.980 8.081 -15.219 1.00 91.81 67 PHE A N 1
ATOM 543 C CA . PHE A 1 67 ? 4.132 8.596 -14.153 1.00 91.81 67 PHE A CA 1
ATOM 544 C C . PHE A 1 67 ? 3.400 7.431 -13.500 1.00 91.81 67 PHE A C 1
ATOM 546 O O . PHE A 1 67 ? 2.852 6.584 -14.202 1.00 91.81 67 PHE A O 1
ATOM 553 N N . LEU A 1 68 ? 3.386 7.401 -12.171 1.00 92.50 68 LEU A N 1
ATOM 554 C CA . LEU A 1 68 ? 2.675 6.386 -11.407 1.00 92.50 68 LEU A CA 1
ATOM 555 C C . LEU A 1 68 ? 1.368 6.956 -10.865 1.00 92.50 68 LEU A C 1
ATOM 557 O O . LEU A 1 68 ? 1.343 8.023 -10.254 1.00 92.50 68 LEU A O 1
ATOM 561 N N . LYS A 1 69 ? 0.287 6.209 -11.076 1.00 92.81 69 LYS A N 1
ATOM 562 C CA . LYS A 1 69 ? -1.033 6.460 -10.496 1.00 92.81 69 LYS A CA 1
ATOM 563 C C . LYS A 1 69 ? -1.439 5.251 -9.672 1.00 92.81 69 LYS A C 1
ATOM 565 O O . LYS A 1 69 ? -1.093 4.126 -10.014 1.00 92.81 69 LYS A O 1
ATOM 570 N N . VAL A 1 70 ? -2.224 5.496 -8.632 1.00 93.56 70 VAL A N 1
ATOM 571 C CA . VAL A 1 70 ? -2.982 4.454 -7.939 1.00 93.56 70 VAL A CA 1
ATOM 572 C C . VAL A 1 70 ? -4.450 4.586 -8.324 1.00 93.56 70 VAL A C 1
ATOM 574 O O . VAL A 1 70 ? -4.957 5.700 -8.477 1.00 93.56 70 VAL A O 1
ATOM 577 N N . ALA A 1 71 ? -5.126 3.455 -8.490 1.00 92.06 71 ALA A N 1
ATOM 578 C CA . ALA A 1 71 ? -6.556 3.397 -8.738 1.00 92.06 71 ALA A CA 1
ATOM 579 C C . ALA A 1 71 ? -7.232 2.565 -7.646 1.00 92.06 71 ALA A C 1
ATOM 581 O O . ALA A 1 71 ? -6.716 1.530 -7.234 1.00 92.06 71 ALA A O 1
ATOM 582 N N . PHE A 1 72 ? -8.406 3.018 -7.212 1.00 92.56 72 PHE A N 1
ATOM 583 C CA . PHE A 1 72 ? -9.303 2.274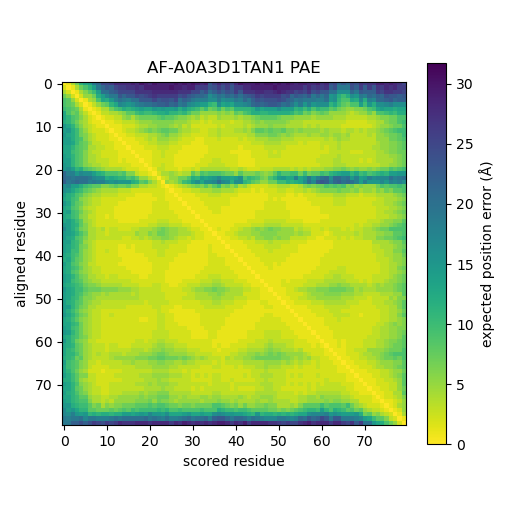 -6.332 1.00 92.56 72 PHE A CA 1
ATOM 584 C C . PHE A 1 72 ? -10.617 2.071 -7.089 1.00 92.56 72 PHE A C 1
ATOM 586 O O . PHE A 1 72 ? -11.568 2.823 -6.861 1.00 92.56 72 PHE A O 1
ATOM 593 N N . PRO A 1 73 ? -10.653 1.154 -8.076 1.00 91.25 73 PRO A N 1
ATOM 594 C CA . PRO A 1 73 ? -11.877 0.888 -8.815 1.00 91.25 73 PRO A CA 1
ATOM 595 C C . PRO A 1 73 ? -12.952 0.420 -7.831 1.00 91.25 73 PRO A C 1
ATOM 597 O O . PRO A 1 73 ? -12.734 -0.504 -7.050 1.00 91.25 73 PRO A O 1
ATOM 600 N N . VAL A 1 74 ? -14.101 1.091 -7.848 1.00 92.69 74 VAL A N 1
ATOM 601 C CA . VAL A 1 74 ? -15.255 0.743 -7.016 1.00 92.69 74 VAL A CA 1
ATOM 602 C C . VAL A 1 74 ? -16.391 0.290 -7.915 1.00 92.69 74 VAL A C 1
ATOM 604 O O . VAL A 1 74 ? -16.682 0.933 -8.923 1.00 92.69 74 VAL A O 1
ATOM 607 N N . ASP A 1 75 ? -17.060 -0.793 -7.534 1.00 93.81 75 ASP A N 1
ATOM 608 C CA . ASP A 1 75 ? -18.271 -1.253 -8.214 1.00 93.81 75 ASP A CA 1
ATOM 609 C C . ASP A 1 75 ? -19.489 -0.461 -7.714 1.00 93.81 75 ASP A C 1
ATOM 611 O O . ASP A 1 75 ? -20.387 -0.966 -7.041 1.00 93.81 75 ASP A O 1
ATOM 615 N N . VAL A 1 76 ? -19.459 0.851 -7.954 1.00 92.31 76 VAL A N 1
ATOM 616 C CA . VAL A 1 76 ? -20.535 1.773 -7.588 1.00 92.31 76 VAL A CA 1
ATOM 617 C C . VAL A 1 76 ? -21.175 2.284 -8.862 1.00 92.31 76 VAL A C 1
ATOM 619 O O . VAL A 1 76 ? -20.599 3.081 -9.603 1.00 92.31 76 VAL A O 1
ATOM 622 N N . ARG A 1 77 ? -22.422 1.880 -9.094 1.00 88.38 77 ARG A N 1
ATOM 623 C CA . ARG A 1 77 ? -23.250 2.461 -10.146 1.00 88.38 77 ARG A CA 1
ATOM 624 C C . ARG A 1 77 ? -23.918 3.730 -9.626 1.00 88.38 77 ARG A C 1
ATOM 626 O O . ARG A 1 77 ? -25.016 3.683 -9.084 1.00 88.38 77 ARG A O 1
ATOM 633 N N . SER A 1 78 ? -23.250 4.862 -9.815 1.00 85.81 78 SER A N 1
ATOM 634 C CA . SER A 1 78 ? -23.810 6.187 -9.551 1.00 85.81 78 SER A CA 1
ATOM 635 C C . SER A 1 78 ? -23.935 6.945 -10.868 1.00 85.81 78 SER A C 1
ATOM 637 O O . SER A 1 78 ? -22.935 7.275 -11.503 1.00 85.81 78 SER A O 1
ATOM 639 N N . GLN A 1 79 ? -25.168 7.169 -11.314 1.00 72.19 79 GLN A N 1
ATOM 640 C CA . GLN A 1 79 ? -25.446 8.210 -12.295 1.00 72.19 79 GLN A CA 1
ATOM 641 C C . GLN A 1 79 ? -25.645 9.476 -11.479 1.00 72.19 79 GLN A C 1
ATOM 643 O O . GLN A 1 79 ? -26.428 9.466 -10.531 1.00 72.19 79 GLN A O 1
ATOM 648 N N . ARG A 1 80 ? -24.848 10.498 -11.774 1.00 57.72 80 ARG A N 1
ATOM 649 C CA . ARG A 1 80 ? -24.936 11.780 -11.084 1.00 57.72 80 ARG A CA 1
ATOM 650 C C . ARG A 1 80 ? -26.359 12.332 -11.114 1.00 57.72 80 ARG A C 1
ATOM 652 O O . ARG A 1 80 ? -27.006 12.180 -12.173 1.00 57.72 80 ARG A O 1
#